Protein AF-A0A925ZM59-F1 (afdb_monomer)

Mean predicted aligned error: 11.36 Å

Nearest PDB structures (foldseek):
  8rsv-assembly2_B  TM=7.776E-01  e=1.933E-01  Bacillus phage phi3T
  4gyo-assembly3_B  TM=7.974E-01  e=2.400E-01  Bacillus subtilis subsp. subtilis str. 168
  4i9e-assembly1_B  TM=8.136E-01  e=6.351E-01  Bacillus subtilis subsp. subtilis str. 168
  8rst-assembly1_A-2  TM=7.121E-01  e=4.846E-01  Bacillus phage phi3T
  4i1a-assembly3_B  TM=7.390E-01  e=8.784E-01  Bacillus subtilis subsp. subtilis str. 168

Secondary structure (DSSP, 8-state):
--HHHHHHHHHHHHHHHHHHHHHHHHTT-HHHHHHHHHHHHHHHHTSTT-HHHHHHHHHHHHHHHHHTT-HHHHHHHHHHHHHHHHHHT-HHHHHHHHHHHHHHHHHHHHHHH-----------TT------PPP-

Foldseek 3Di:
DVVVVVLVVLLVVLLVLLVVLLVCLVVVVLVSSLVSLVVSLVSVVVRPPPPPSNLVSLLSNLLSCVSVVNLVVSLVSLVVSLVVCVVVVVVVSNVSSVVSNVVSVVVVVVVVVPDPPDDDPDPDPPPPDDDDDDDD

Solvent-accessible surface area (backbone atoms only — not comparable to full-atom values): 7777 Å² total; per-residue (Å²): 141,61,64,70,64,50,55,55,48,54,51,53,53,24,52,52,36,22,55,49,9,49,53,34,31,76,72,70,43,45,70,64,9,49,51,37,31,52,52,16,47,57,54,41,71,74,47,84,88,50,60,68,63,46,51,54,46,50,54,48,47,29,55,51,35,32,76,74,67,41,44,72,58,17,48,52,54,37,55,52,49,31,55,50,22,62,75,72,67,37,60,71,62,27,52,50,34,52,53,52,49,54,48,53,52,47,54,54,58,51,57,69,69,64,61,84,89,68,77,85,88,77,80,68,87,82,74,81,73,83,81,86,77,85,85,129

pLDDT: mean 83.65, std 19.36, range [43.38, 98.19]

Structure (mmCIF, N/CA/C/O backbone):
data_AF-A0A925ZM59-F1
#
_entry.id   AF-A0A925ZM59-F1
#
loop_
_atom_site.group_PDB
_atom_site.id
_atom_site.type_symbol
_atom_site.label_atom_id
_atom_site.label_alt_id
_atom_site.label_comp_id
_atom_site.label_asym_id
_atom_site.label_entity_id
_atom_site.label_seq_id
_atom_site.pdbx_PDB_ins_code
_atom_site.Cartn_x
_atom_site.Cartn_y
_atom_site.Cartn_z
_atom_site.occupancy
_atom_site.B_iso_or_equiv
_atom_site.auth_seq_id
_atom_site.auth_comp_id
_atom_site.auth_asym_id
_atom_site.auth_atom_id
_atom_site.pdbx_PDB_model_num
ATOM 1 N N . MET A 1 1 ? 11.836 -3.969 -33.273 1.00 45.28 1 MET A N 1
ATOM 2 C CA . MET A 1 1 ? 11.191 -3.215 -32.176 1.00 45.28 1 MET A CA 1
ATOM 3 C C . MET A 1 1 ? 9.799 -3.780 -31.876 1.00 45.28 1 MET A C 1
ATOM 5 O O . MET A 1 1 ? 8.816 -3.261 -32.377 1.00 45.28 1 MET A O 1
ATOM 9 N N . ARG A 1 2 ? 9.702 -4.881 -31.120 1.00 55.72 2 ARG A N 1
ATOM 10 C CA . ARG A 1 2 ? 8.413 -5.455 -30.657 1.00 55.72 2 ARG A CA 1
ATOM 11 C C . ARG A 1 2 ? 8.442 -5.823 -29.170 1.00 55.72 2 ARG A C 1
ATOM 13 O O . ARG A 1 2 ? 7.439 -5.661 -28.497 1.00 55.72 2 ARG A O 1
ATOM 20 N N . LEU A 1 3 ? 9.608 -6.222 -28.657 1.00 51.69 3 LEU A N 1
ATOM 21 C CA . LEU A 1 3 ? 9.813 -6.562 -27.245 1.00 51.69 3 LEU A CA 1
ATOM 22 C C . LEU A 1 3 ? 9.625 -5.362 -26.303 1.00 51.69 3 LEU A C 1
ATOM 24 O O . LEU A 1 3 ? 8.870 -5.473 -25.353 1.00 51.69 3 LEU A O 1
ATOM 28 N N . ALA A 1 4 ? 10.208 -4.193 -26.597 1.00 53.44 4 ALA A N 1
ATOM 29 C CA . ALA A 1 4 ? 10.055 -3.002 -25.746 1.00 53.44 4 ALA A CA 1
ATOM 30 C C . ALA A 1 4 ? 8.591 -2.529 -25.603 1.00 53.44 4 ALA A C 1
ATOM 32 O O . ALA A 1 4 ? 8.187 -2.085 -24.536 1.00 53.44 4 ALA A O 1
ATOM 33 N N . ALA A 1 5 ? 7.781 -2.680 -26.659 1.00 55.03 5 ALA A N 1
ATOM 34 C CA . ALA A 1 5 ? 6.350 -2.374 -26.618 1.00 55.03 5 ALA A CA 1
ATOM 35 C C . ALA A 1 5 ? 5.550 -3.397 -25.790 1.00 55.03 5 ALA A C 1
ATOM 37 O O . ALA A 1 5 ? 4.537 -3.041 -25.205 1.00 55.03 5 ALA A O 1
ATOM 38 N N . MET A 1 6 ? 6.016 -4.648 -25.726 1.00 58.44 6 MET A N 1
ATOM 39 C CA . MET A 1 6 ? 5.420 -5.710 -24.910 1.00 58.44 6 MET A CA 1
ATOM 40 C C . MET A 1 6 ? 5.731 -5.493 -23.421 1.00 58.44 6 MET A C 1
ATOM 42 O O . MET A 1 6 ? 4.813 -5.465 -22.614 1.00 58.44 6 MET A O 1
ATOM 46 N N . TYR A 1 7 ? 6.992 -5.189 -23.083 1.00 61.50 7 TYR A N 1
ATOM 47 C CA . TYR A 1 7 ? 7.401 -4.860 -21.710 1.00 61.50 7 TYR A CA 1
ATOM 48 C C . TYR A 1 7 ? 6.712 -3.600 -21.162 1.00 61.50 7 TYR A C 1
ATOM 50 O O . TYR A 1 7 ? 6.253 -3.596 -20.024 1.00 61.50 7 TYR A O 1
ATOM 58 N N . GLY A 1 8 ? 6.588 -2.541 -21.973 1.00 63.88 8 GLY A N 1
ATOM 59 C CA . GLY A 1 8 ? 5.857 -1.335 -21.567 1.00 63.88 8 GLY A CA 1
ATOM 60 C C . GLY A 1 8 ? 4.353 -1.571 -21.384 1.00 63.88 8 GLY A C 1
ATOM 61 O O . GLY A 1 8 ? 3.728 -0.937 -20.537 1.00 63.88 8 GLY A O 1
ATOM 62 N N . PHE A 1 9 ? 3.763 -2.501 -22.143 1.00 74.50 9 PHE A N 1
ATOM 63 C CA . PHE A 1 9 ? 2.353 -2.859 -21.993 1.00 74.50 9 PHE A CA 1
ATOM 64 C C . PHE A 1 9 ? 2.100 -3.608 -20.679 1.00 74.50 9 PHE A C 1
ATOM 66 O O . PHE A 1 9 ? 1.198 -3.227 -19.935 1.00 74.50 9 PHE A O 1
ATOM 73 N N . ASP A 1 10 ? 2.936 -4.596 -20.350 1.00 82.69 10 ASP A N 1
ATOM 74 C CA . ASP A 1 10 ? 2.811 -5.372 -19.109 1.00 82.69 10 ASP A CA 1
ATOM 75 C C . ASP A 1 10 ? 2.971 -4.483 -17.864 1.00 82.69 10 ASP A C 1
ATOM 77 O O . ASP A 1 10 ? 2.188 -4.589 -16.917 1.00 82.69 10 ASP A O 1
ATOM 81 N N . TYR A 1 11 ? 3.898 -3.518 -17.902 1.00 88.56 11 TYR A N 1
ATOM 82 C CA . TYR A 1 11 ? 4.053 -2.501 -16.857 1.00 88.56 11 TYR A CA 1
ATOM 83 C C . TYR A 1 11 ? 2.748 -1.746 -16.576 1.00 88.56 11 TYR A C 1
ATOM 85 O O . TYR A 1 11 ? 2.263 -1.721 -15.440 1.00 88.56 11 TYR A O 1
ATOM 93 N N . HIS A 1 12 ? 2.147 -1.149 -17.611 1.00 89.44 12 HIS A N 1
ATOM 94 C CA . HIS A 1 12 ? 0.932 -0.355 -17.441 1.00 89.44 12 HIS A CA 1
ATOM 95 C C . HIS A 1 12 ? -0.261 -1.214 -17.021 1.00 89.44 12 HIS A C 1
ATOM 97 O O . HIS A 1 12 ? -1.094 -0.749 -16.245 1.00 89.44 12 HIS A O 1
ATOM 103 N N . VAL A 1 13 ? -0.345 -2.463 -17.486 1.00 91.81 13 VAL A N 1
ATOM 104 C CA . VAL A 1 13 ? -1.395 -3.402 -17.069 1.00 91.81 13 VAL A CA 1
ATOM 105 C C . VAL A 1 13 ? -1.327 -3.659 -15.566 1.00 91.81 13 VAL A C 1
ATOM 107 O O . VAL A 1 13 ? -2.350 -3.549 -14.887 1.00 91.81 13 VAL A O 1
ATOM 110 N N . HIS A 1 14 ? -0.143 -3.960 -15.029 1.00 93.88 14 HIS A N 1
ATOM 111 C CA . HIS A 1 14 ? 0.010 -4.220 -13.598 1.00 93.88 14 HIS A CA 1
ATOM 112 C C . HIS A 1 14 ? -0.200 -2.962 -12.760 1.00 93.88 14 HIS A C 1
ATOM 114 O O . HIS A 1 14 ? -0.916 -3.014 -11.761 1.00 93.88 14 HIS A O 1
ATOM 120 N N . LEU A 1 15 ? 0.340 -1.821 -13.189 1.00 94.38 15 LEU A N 1
ATOM 121 C CA . LEU A 1 15 ? 0.155 -0.564 -12.470 1.00 94.38 15 LEU A CA 1
ATOM 122 C C . LEU A 1 15 ? -1.328 -0.167 -12.404 1.00 94.38 15 LEU A C 1
ATOM 124 O O . LEU A 1 15 ? -1.853 0.102 -11.324 1.00 94.38 15 LEU A O 1
ATOM 128 N N . ASN A 1 16 ? -2.031 -0.211 -13.538 1.00 95.75 16 ASN A N 1
ATOM 129 C CA . ASN A 1 16 ? -3.460 0.096 -13.595 1.00 95.75 16 ASN A CA 1
ATOM 130 C C . ASN A 1 16 ? -4.293 -0.893 -12.772 1.00 95.75 16 ASN A C 1
ATOM 132 O O . ASN A 1 16 ? -5.248 -0.477 -12.120 1.00 95.75 16 ASN A O 1
ATOM 136 N N . ARG A 1 17 ? -3.928 -2.184 -12.760 1.00 96.75 17 ARG A N 1
ATOM 137 C CA . ARG A 1 17 ? -4.583 -3.189 -11.909 1.00 96.75 17 ARG A CA 1
ATOM 138 C C . ARG A 1 17 ? -4.442 -2.848 -10.428 1.00 96.75 17 ARG A C 1
ATOM 140 O O . ARG A 1 17 ? -5.425 -2.933 -9.701 1.00 96.75 17 ARG A O 1
ATOM 147 N N . GLY A 1 18 ? -3.256 -2.429 -9.996 1.00 97.06 18 GLY A N 1
ATOM 148 C CA . GLY A 1 18 ? -3.028 -2.014 -8.615 1.00 97.06 18 GLY A CA 1
ATOM 149 C C . GLY A 1 18 ? -3.858 -0.791 -8.230 1.00 97.06 18 GLY A C 1
ATOM 150 O O . GLY A 1 18 ? -4.560 -0.813 -7.224 1.00 97.06 18 GLY A O 1
ATOM 151 N N . PHE A 1 19 ? -3.870 0.251 -9.063 1.00 97.62 19 PHE A N 1
ATOM 152 C CA . PHE A 1 19 ? -4.723 1.417 -8.808 1.00 97.62 19 PHE A CA 1
ATOM 153 C C . PHE A 1 19 ? -6.214 1.070 -8.797 1.00 97.62 19 PHE A C 1
ATOM 155 O O . PHE A 1 19 ? -6.945 1.568 -7.942 1.00 97.62 19 PHE A O 1
ATOM 162 N N . LEU A 1 20 ? -6.670 0.192 -9.696 1.00 97.88 20 LEU A N 1
ATOM 163 C CA . LEU A 1 20 ? -8.042 -0.309 -9.675 1.00 97.88 20 LEU A CA 1
ATOM 164 C C . LEU A 1 20 ? -8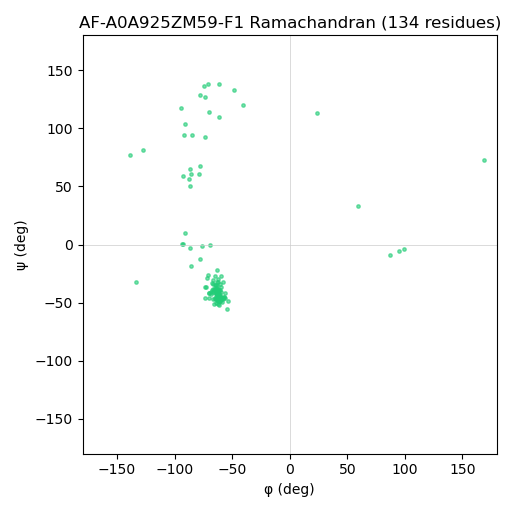.343 -1.039 -8.362 1.00 97.88 20 LEU A C 1
ATOM 166 O O . LEU A 1 20 ? -9.359 -0.742 -7.739 1.00 97.88 20 LEU A O 1
ATOM 170 N N . GLY A 1 21 ? -7.448 -1.923 -7.913 1.00 98.00 21 GLY A N 1
ATOM 171 C CA . GLY A 1 21 ? -7.588 -2.631 -6.641 1.00 98.00 21 GLY A CA 1
ATOM 172 C C . GLY A 1 21 ? -7.746 -1.676 -5.456 1.00 98.00 21 GLY A C 1
ATOM 173 O O . GLY A 1 21 ? -8.678 -1.810 -4.666 1.00 98.00 21 GLY A O 1
ATOM 174 N N . TYR A 1 22 ? -6.917 -0.631 -5.387 1.00 98.00 22 TYR A N 1
ATOM 175 C CA . TYR A 1 22 ? -7.054 0.408 -4.362 1.00 98.00 22 TYR A CA 1
ATOM 176 C C . TYR A 1 22 ? -8.399 1.144 -4.441 1.00 98.00 22 TYR A C 1
ATOM 178 O O . TYR A 1 22 ? -9.054 1.363 -3.422 1.00 98.00 22 TYR A O 1
ATOM 186 N N . VAL A 1 23 ? -8.844 1.518 -5.645 1.00 98.12 23 VAL A N 1
ATOM 187 C CA . VAL A 1 23 ? -10.127 2.214 -5.834 1.00 98.12 23 VAL A CA 1
ATOM 188 C C . VAL A 1 23 ? -11.310 1.339 -5.414 1.00 98.12 23 VAL A C 1
ATOM 190 O O . VAL A 1 23 ? -12.241 1.859 -4.800 1.00 98.12 23 VAL A O 1
ATOM 193 N N . LEU A 1 24 ? -11.284 0.038 -5.710 1.00 98.19 24 LEU A N 1
ATOM 194 C CA . LEU A 1 24 ? -12.311 -0.909 -5.262 1.00 98.19 24 LEU A CA 1
ATOM 195 C C . LEU A 1 24 ? -12.332 -1.019 -3.735 1.00 98.19 24 LEU A C 1
ATOM 197 O O . LEU A 1 24 ? -13.390 -0.854 -3.128 1.00 98.19 24 LEU A O 1
ATOM 201 N N . ALA A 1 25 ? -11.163 -1.145 -3.102 1.00 97.56 25 ALA A N 1
ATOM 202 C CA . ALA A 1 25 ? -11.066 -1.156 -1.645 1.00 97.56 25 ALA A CA 1
ATOM 203 C C . ALA A 1 25 ? -11.664 0.120 -1.020 1.00 97.56 25 ALA A C 1
ATOM 205 O O . ALA A 1 25 ? -12.491 0.045 -0.113 1.00 97.56 25 ALA A O 1
ATOM 206 N N . ARG A 1 26 ? -11.359 1.305 -1.572 1.00 95.62 26 ARG A N 1
ATOM 207 C CA . ARG A 1 26 ? -11.947 2.585 -1.125 1.00 95.62 26 ARG A CA 1
ATOM 208 C C . ARG A 1 26 ? -13.464 2.678 -1.324 1.00 95.62 26 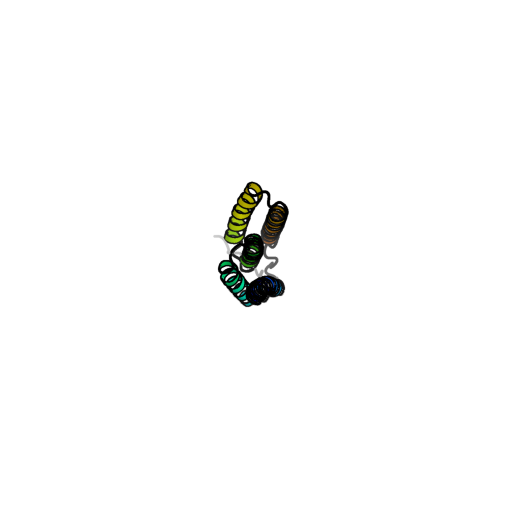ARG A C 1
ATOM 210 O O . ARG A 1 26 ? -14.100 3.490 -0.656 1.00 95.62 26 ARG A O 1
ATOM 217 N N . LYS A 1 27 ? -14.041 1.889 -2.232 1.00 97.38 27 LYS A N 1
ATOM 218 C CA . LYS A 1 27 ? -15.493 1.794 -2.458 1.00 97.38 27 LYS A CA 1
ATOM 219 C C . LYS A 1 27 ? -16.190 0.773 -1.552 1.00 97.38 27 LYS A C 1
ATOM 221 O O . LYS A 1 27 ? -17.412 0.678 -1.603 1.00 97.38 27 LYS A O 1
ATOM 226 N N . GLY A 1 28 ? -15.441 0.053 -0.716 1.00 95.75 28 GLY A N 1
ATOM 227 C CA . GLY A 1 28 ? -15.959 -0.983 0.180 1.00 95.75 28 GLY A CA 1
ATOM 228 C C . GLY A 1 28 ? -15.781 -2.408 -0.347 1.00 95.75 28 GLY A C 1
ATOM 229 O O . GLY A 1 28 ? -16.048 -3.358 0.382 1.00 95.75 28 GLY A O 1
ATOM 230 N N . GLU A 1 29 ? -15.268 -2.582 -1.565 1.00 97.75 29 GLU A N 1
ATOM 231 C CA . GLU A 1 29 ? -14.940 -3.888 -2.152 1.00 97.75 29 GLU A CA 1
ATOM 232 C C . GLU A 1 29 ? -13.523 -4.308 -1.715 1.00 97.75 29 GLU A C 1
ATOM 234 O O . GLU A 1 29 ? -12.598 -4.423 -2.519 1.00 97.75 29 GLU A O 1
ATOM 239 N N . LEU A 1 30 ? -13.331 -4.456 -0.398 1.00 96.62 30 LEU A N 1
ATOM 240 C CA . LEU A 1 30 ? -12.011 -4.605 0.232 1.00 96.62 30 LEU A CA 1
ATOM 241 C C . LEU A 1 30 ? -11.263 -5.865 -0.213 1.00 96.62 30 LEU A C 1
ATOM 243 O O . LEU A 1 30 ? -10.090 -5.787 -0.572 1.00 96.62 30 LEU A O 1
ATOM 247 N N . GLU A 1 31 ? -11.931 -7.017 -0.192 1.00 96.62 31 GLU A N 1
ATOM 248 C CA . GLU A 1 31 ? -11.313 -8.307 -0.520 1.00 96.62 31 GLU A CA 1
ATOM 249 C C . GLU A 1 31 ? -10.912 -8.379 -1.997 1.00 96.62 31 GLU A C 1
ATOM 251 O O . GLU A 1 31 ? -9.777 -8.732 -2.316 1.00 96.62 31 GLU A O 1
ATOM 256 N N . GLU A 1 32 ? -11.807 -7.974 -2.902 1.00 97.31 32 GLU A N 1
ATOM 257 C CA . GLU A 1 32 ? -11.520 -7.914 -4.339 1.00 97.31 32 GLU A CA 1
ATOM 258 C C . GLU A 1 32 ? -10.401 -6.911 -4.640 1.00 97.31 32 GLU A C 1
ATOM 260 O O . GLU A 1 32 ? -9.456 -7.220 -5.373 1.00 97.31 32 GLU A O 1
ATOM 265 N N . GLY A 1 33 ? -10.455 -5.734 -4.009 1.00 97.62 33 GLY A N 1
ATOM 266 C CA . GLY A 1 33 ? -9.414 -4.724 -4.122 1.00 97.62 33 GLY A CA 1
ATOM 267 C C . GLY A 1 33 ? -8.039 -5.242 -3.697 1.00 97.62 33 GLY A C 1
ATOM 268 O O . GLY A 1 33 ? -7.061 -5.066 -4.427 1.00 97.62 33 GLY A O 1
ATOM 269 N N . ALA A 1 34 ? -7.969 -5.939 -2.561 1.00 97.69 34 ALA A N 1
ATOM 270 C CA . ALA A 1 34 ? -6.741 -6.542 -2.050 1.00 97.69 34 ALA A CA 1
ATOM 271 C C . ALA A 1 34 ? -6.187 -7.634 -2.980 1.00 97.69 34 ALA A C 1
ATOM 273 O O . ALA A 1 34 ? -4.977 -7.682 -3.210 1.00 97.69 34 ALA A O 1
ATOM 274 N N . ILE A 1 35 ? -7.053 -8.472 -3.562 1.00 97.94 35 ILE A N 1
ATOM 275 C CA . ILE A 1 35 ? -6.649 -9.509 -4.526 1.00 97.94 35 ILE A CA 1
ATOM 276 C C . ILE A 1 35 ? -5.999 -8.871 -5.757 1.00 97.94 35 ILE A C 1
ATOM 278 O O . ILE A 1 35 ? -4.872 -9.228 -6.110 1.00 97.94 35 ILE A O 1
ATOM 282 N N . LEU A 1 36 ? -6.657 -7.888 -6.381 1.00 97.69 36 LEU A N 1
ATOM 283 C CA . LEU A 1 36 ? -6.109 -7.208 -7.560 1.00 97.69 36 LEU A CA 1
ATOM 284 C C . LEU A 1 36 ? -4.770 -6.532 -7.261 1.00 97.69 36 LEU A C 1
ATOM 286 O O . LEU A 1 36 ? -3.865 -6.531 -8.101 1.00 97.69 36 LEU A O 1
ATOM 290 N N . LEU A 1 37 ? -4.631 -5.974 -6.061 1.00 96.69 37 LEU A N 1
ATOM 291 C CA . LEU A 1 37 ? -3.409 -5.315 -5.639 1.00 96.69 37 LEU A CA 1
ATOM 292 C C . LEU A 1 37 ? -2.258 -6.305 -5.412 1.00 96.69 37 LEU A C 1
ATOM 294 O O . LEU A 1 37 ? -1.130 -6.057 -5.846 1.00 96.69 37 LEU A O 1
ATOM 298 N N . ALA A 1 38 ? -2.542 -7.456 -4.800 1.00 96.50 38 ALA A N 1
ATOM 299 C CA . ALA A 1 38 ? -1.577 -8.535 -4.624 1.00 96.50 38 ALA A CA 1
ATOM 300 C C . ALA A 1 38 ? -1.098 -9.089 -5.977 1.00 96.50 38 ALA A C 1
ATOM 302 O O . ALA A 1 38 ? 0.106 -9.258 -6.190 1.00 96.50 38 ALA A O 1
ATOM 303 N N . GLU A 1 39 ? -2.015 -9.298 -6.925 1.00 95.94 39 GLU A N 1
ATOM 304 C CA . GLU A 1 39 ? -1.675 -9.712 -8.289 1.00 95.94 39 GLU A CA 1
ATOM 305 C C . GLU A 1 39 ? -0.829 -8.669 -9.025 1.00 95.94 39 GLU A C 1
ATOM 307 O O . GLU A 1 39 ? 0.135 -9.016 -9.710 1.00 95.94 39 GLU A O 1
ATOM 312 N N . ALA A 1 40 ? -1.167 -7.384 -8.883 1.00 96.12 40 ALA A N 1
ATOM 313 C CA . ALA A 1 40 ? -0.400 -6.289 -9.463 1.00 96.12 40 ALA A CA 1
ATOM 314 C C . ALA A 1 40 ? 1.037 -6.261 -8.924 1.00 96.12 40 ALA A C 1
ATOM 316 O O . ALA A 1 40 ? 1.978 -6.157 -9.709 1.00 96.12 40 ALA A O 1
ATOM 317 N N . LYS A 1 41 ? 1.223 -6.416 -7.605 1.00 95.44 41 LYS A N 1
ATOM 318 C CA . LYS A 1 41 ? 2.550 -6.490 -6.967 1.00 95.44 41 LYS A CA 1
ATOM 319 C C . LYS A 1 41 ? 3.358 -7.688 -7.463 1.00 95.44 41 LYS A C 1
ATOM 321 O O . LYS A 1 41 ? 4.541 -7.541 -7.780 1.00 95.44 41 LYS A O 1
ATOM 326 N N . ALA A 1 42 ? 2.725 -8.858 -7.554 1.00 93.56 42 ALA A N 1
ATOM 327 C CA . ALA A 1 42 ? 3.365 -10.071 -8.055 1.00 93.56 42 ALA A CA 1
ATOM 328 C C . ALA A 1 42 ? 3.818 -9.902 -9.514 1.00 93.56 42 ALA A C 1
ATOM 330 O O . ALA A 1 42 ? 4.962 -10.210 -9.847 1.00 93.56 42 ALA A O 1
ATOM 331 N N . GLY A 1 43 ? 2.953 -9.335 -10.360 1.00 91.75 43 GLY A N 1
ATOM 332 C CA . GLY A 1 43 ? 3.281 -9.009 -11.746 1.00 91.75 43 GLY A CA 1
ATOM 333 C C . GLY A 1 43 ? 4.411 -7.987 -11.862 1.00 91.75 43 GLY A C 1
ATOM 334 O O . GLY A 1 43 ? 5.384 -8.226 -12.574 1.00 91.75 43 GLY A O 1
ATOM 335 N N . MET A 1 44 ? 4.354 -6.895 -11.094 1.00 93.06 44 MET A N 1
ATOM 336 C CA . MET A 1 44 ? 5.369 -5.836 -11.122 1.00 93.06 44 MET A CA 1
ATOM 337 C C . MET A 1 44 ? 6.751 -6.330 -10.679 1.00 93.06 44 MET A C 1
ATOM 339 O O . MET A 1 44 ? 7.756 -5.935 -11.258 1.00 93.06 44 MET A O 1
ATOM 343 N N . THR A 1 45 ? 6.816 -7.253 -9.714 1.00 90.88 45 THR A N 1
ATOM 344 C CA . THR A 1 45 ? 8.083 -7.865 -9.260 1.00 90.88 45 THR A CA 1
ATOM 345 C C . THR A 1 45 ? 8.821 -8.596 -10.388 1.00 90.88 45 THR A C 1
ATOM 347 O O . THR A 1 45 ? 10.046 -8.706 -10.362 1.00 90.88 45 THR A O 1
ATOM 350 N N . SER A 1 46 ? 8.095 -9.088 -11.396 1.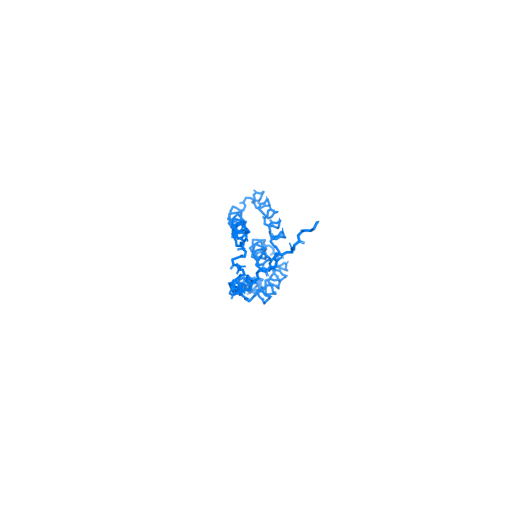00 86.81 46 SER A N 1
ATOM 351 C CA . SER A 1 46 ? 8.694 -9.775 -12.546 1.00 86.81 46 SER A CA 1
ATOM 352 C C . SER A 1 46 ? 9.313 -8.826 -13.585 1.00 86.81 46 SER A C 1
ATOM 354 O O . SER A 1 46 ? 10.068 -9.276 -14.450 1.00 86.81 46 SER A O 1
ATOM 356 N N . ILE A 1 47 ? 9.038 -7.519 -13.492 1.00 86.25 47 ILE A N 1
ATOM 357 C CA . ILE A 1 47 ? 9.523 -6.502 -14.427 1.00 86.25 47 ILE A CA 1
ATOM 358 C C . ILE A 1 47 ? 10.814 -5.882 -13.881 1.00 86.25 47 ILE A C 1
ATOM 360 O O . ILE A 1 47 ? 10.843 -5.266 -12.817 1.00 86.25 47 ILE A O 1
ATOM 364 N N . GLN A 1 48 ? 11.914 -6.041 -14.618 1.00 76.75 48 GLN A N 1
ATOM 365 C CA . GLN A 1 48 ? 13.217 -5.512 -14.211 1.00 76.75 48 GLN A CA 1
ATOM 366 C C . GLN A 1 48 ? 13.273 -3.983 -14.320 1.00 76.75 48 GLN A C 1
ATOM 368 O O . GLN A 1 48 ? 12.857 -3.415 -15.323 1.00 76.75 48 GLN A O 1
ATOM 373 N N . GLY A 1 49 ? 13.875 -3.333 -13.319 1.00 77.12 49 GLY A N 1
ATOM 374 C CA . GLY A 1 49 ? 14.186 -1.897 -13.342 1.00 77.12 49 GLY A CA 1
ATOM 375 C C . GLY A 1 49 ? 13.067 -0.970 -12.860 1.00 77.12 49 GLY A C 1
ATOM 376 O O . GLY A 1 49 ? 13.330 0.202 -12.608 1.00 77.12 49 GLY A O 1
ATOM 377 N N . GLU A 1 50 ? 11.855 -1.480 -12.640 1.00 82.81 50 GLU A N 1
ATOM 378 C CA . GLU A 1 50 ? 10.678 -0.666 -12.303 1.00 82.81 50 GLU A CA 1
ATOM 379 C C . GLU A 1 50 ? 10.466 -0.531 -10.788 1.00 82.81 50 GLU A C 1
ATOM 381 O O . GLU A 1 50 ? 9.435 -0.905 -10.224 1.00 82.81 50 GLU A O 1
ATOM 386 N N . HIS A 1 51 ? 11.478 0.012 -10.104 1.00 84.44 51 HIS A N 1
ATOM 387 C CA . HIS A 1 51 ? 11.477 0.117 -8.643 1.00 84.44 51 HIS A CA 1
ATOM 388 C C . HIS A 1 51 ? 10.357 1.025 -8.120 1.00 84.44 51 HIS A 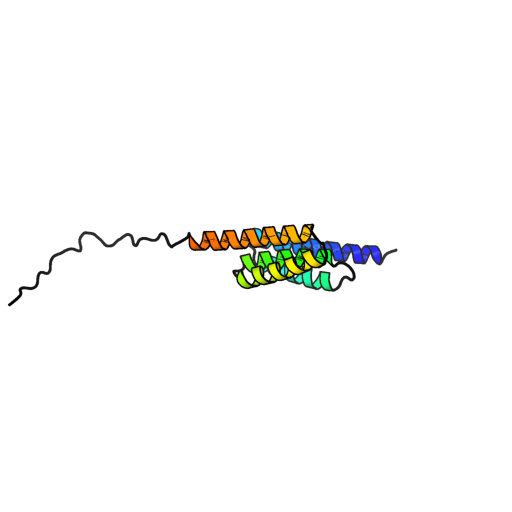C 1
ATOM 390 O O . HIS A 1 51 ? 9.627 0.647 -7.207 1.00 84.44 51 HIS A O 1
ATOM 396 N N . VAL A 1 52 ? 10.164 2.188 -8.747 1.00 91.44 52 VAL A N 1
ATOM 397 C CA . VAL A 1 52 ? 9.191 3.197 -8.297 1.00 91.44 52 VAL A CA 1
ATOM 398 C C . VAL A 1 52 ? 7.763 2.657 -8.334 1.00 91.44 52 VAL A C 1
ATOM 400 O O . VAL A 1 52 ? 7.015 2.834 -7.376 1.00 91.44 52 VAL A O 1
ATOM 403 N N . ALA A 1 53 ? 7.380 1.958 -9.405 1.00 92.50 53 ALA A N 1
ATOM 404 C CA . ALA A 1 53 ? 6.033 1.409 -9.531 1.00 92.50 53 ALA A CA 1
ATOM 405 C C . ALA A 1 53 ? 5.751 0.343 -8.468 1.00 92.50 53 ALA A C 1
ATOM 407 O O . ALA A 1 53 ? 4.672 0.328 -7.879 1.00 92.50 53 ALA A O 1
ATOM 408 N N . LEU A 1 54 ? 6.732 -0.508 -8.158 1.00 94.56 54 LEU A N 1
ATOM 409 C CA . LEU A 1 54 ? 6.593 -1.469 -7.068 1.00 94.56 54 LEU A CA 1
ATOM 410 C C . LEU A 1 54 ? 6.395 -0.765 -5.717 1.00 94.56 54 LEU A C 1
ATOM 412 O O . LEU A 1 54 ? 5.533 -1.180 -4.945 1.00 94.56 54 LEU A O 1
ATOM 416 N N . GLN A 1 55 ? 7.136 0.313 -5.444 1.00 95.62 55 GLN A N 1
ATOM 417 C CA . GLN A 1 55 ? 6.975 1.082 -4.205 1.00 95.62 55 GLN A CA 1
ATOM 418 C C . GLN A 1 55 ? 5.606 1.767 -4.115 1.00 95.62 55 GLN A C 1
ATOM 420 O O . GLN A 1 55 ? 4.970 1.725 -3.064 1.00 95.62 55 GLN A O 1
ATOM 425 N N . GLN A 1 56 ? 5.093 2.309 -5.223 1.00 96.25 56 GLN A N 1
ATOM 426 C CA . GLN A 1 56 ? 3.723 2.832 -5.285 1.00 96.25 56 GLN A CA 1
ATOM 427 C C . GLN A 1 56 ? 2.694 1.747 -4.944 1.00 96.25 56 GLN A C 1
ATOM 429 O O . GLN A 1 56 ? 1.808 1.973 -4.127 1.00 96.25 56 GLN A O 1
ATOM 434 N N . LEU A 1 57 ? 2.832 0.543 -5.507 1.00 97.38 57 LEU A N 1
ATOM 435 C CA . LEU A 1 57 ? 1.934 -0.571 -5.192 1.00 97.38 57 LEU A CA 1
ATOM 436 C C . LEU A 1 57 ? 2.039 -1.023 -3.727 1.00 97.38 57 LEU A C 1
ATOM 438 O O . LEU A 1 57 ? 1.029 -1.406 -3.142 1.00 97.38 57 LEU A O 1
ATOM 442 N N . ARG A 1 58 ? 3.228 -0.969 -3.114 1.00 97.25 58 ARG A N 1
ATOM 443 C CA . ARG A 1 58 ? 3.403 -1.263 -1.680 1.00 97.25 58 ARG A CA 1
ATOM 444 C C . ARG A 1 58 ? 2.735 -0.218 -0.786 1.00 97.25 58 ARG A C 1
ATOM 446 O O . ARG A 1 58 ? 2.116 -0.596 0.202 1.00 97.25 58 AR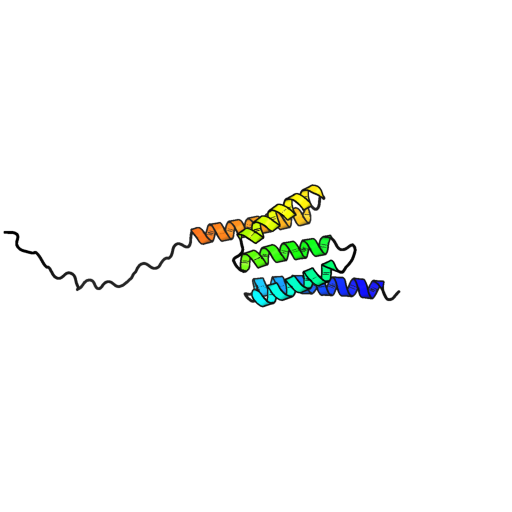G A O 1
ATOM 453 N N . LEU A 1 59 ? 2.805 1.063 -1.150 1.00 98.00 59 LEU A N 1
ATOM 454 C CA . LEU A 1 59 ? 2.093 2.131 -0.441 1.00 98.00 59 LEU A CA 1
ATOM 455 C C . LEU A 1 59 ? 0.577 1.902 -0.459 1.00 98.00 59 LEU A C 1
ATOM 457 O O . LEU A 1 59 ? -0.069 1.970 0.586 1.00 98.00 59 LEU A O 1
ATOM 461 N N . LEU A 1 60 ? 0.025 1.546 -1.623 1.00 98.06 60 LEU A N 1
ATOM 462 C CA . LEU A 1 60 ? -1.390 1.192 -1.746 1.00 98.06 60 LEU A CA 1
ATOM 463 C C . LEU A 1 60 ? -1.750 -0.043 -0.902 1.00 98.06 60 LEU A C 1
ATOM 465 O O . LEU A 1 60 ? -2.807 -0.060 -0.277 1.00 98.06 60 LEU A O 1
ATOM 469 N N . ASP A 1 61 ? -0.878 -1.055 -0.854 1.00 97.81 61 ASP A N 1
ATOM 470 C CA . ASP A 1 61 ? -1.092 -2.292 -0.083 1.00 97.81 61 ASP A CA 1
ATOM 471 C C . ASP A 1 61 ? -1.173 -2.032 1.409 1.00 97.81 61 ASP A C 1
ATOM 473 O O . ASP A 1 61 ? -2.059 -2.565 2.070 1.00 97.81 61 ASP A O 1
ATOM 477 N N . ALA A 1 62 ? -0.295 -1.175 1.926 1.00 97.88 62 ALA A N 1
ATOM 478 C CA . ALA A 1 62 ? -0.332 -0.792 3.325 1.00 97.88 62 ALA A CA 1
ATOM 479 C C . ALA A 1 62 ? -1.637 -0.053 3.664 1.00 97.88 62 ALA A C 1
ATOM 481 O O . ALA A 1 62 ? -2.275 -0.358 4.671 1.00 97.88 62 ALA A O 1
ATOM 482 N N . GLU A 1 63 ? -2.098 0.865 2.808 1.00 97.06 63 GLU A N 1
ATOM 483 C CA . GLU A 1 63 ? -3.392 1.524 3.017 1.00 97.06 63 GLU A CA 1
ATOM 484 C C . GLU A 1 63 ? -4.564 0.528 2.974 1.00 97.06 63 GLU A C 1
ATOM 486 O O . GLU A 1 63 ? -5.455 0.599 3.820 1.00 97.06 63 GLU A O 1
ATOM 491 N N . VAL A 1 64 ? -4.570 -0.427 2.037 1.00 97.75 64 VAL A N 1
ATOM 492 C CA . VAL A 1 64 ? -5.610 -1.472 1.969 1.00 97.75 64 VAL A CA 1
ATOM 493 C C . VAL A 1 64 ? -5.548 -2.401 3.184 1.00 97.75 64 VAL A C 1
ATOM 495 O O . VAL A 1 64 ? -6.591 -2.750 3.733 1.00 97.75 64 VAL A O 1
ATOM 498 N N . ALA A 1 65 ? -4.354 -2.756 3.661 1.00 97.12 65 ALA A N 1
ATOM 499 C CA . ALA A 1 65 ? -4.179 -3.549 4.874 1.00 97.12 65 ALA A CA 1
ATOM 500 C C . ALA A 1 65 ? -4.787 -2.848 6.097 1.00 97.12 65 ALA A C 1
ATOM 502 O O . ALA A 1 65 ? -5.476 -3.488 6.889 1.00 97.12 65 ALA A O 1
ATOM 503 N N . HIS A 1 66 ? -4.619 -1.527 6.210 1.00 97.06 66 HIS A N 1
ATOM 504 C CA . HIS A 1 66 ? -5.305 -0.744 7.235 1.00 97.06 66 HIS A CA 1
ATOM 505 C C . HIS A 1 66 ? -6.832 -0.817 7.092 1.00 97.06 66 HIS A C 1
ATOM 507 O O . HIS A 1 66 ? -7.515 -1.066 8.084 1.00 97.06 66 HIS A O 1
ATOM 513 N N . MET A 1 67 ? -7.370 -0.667 5.875 1.00 96.00 67 MET A N 1
ATOM 514 C CA . MET A 1 67 ? -8.818 -0.765 5.629 1.00 96.00 67 MET A CA 1
ATOM 515 C C . MET A 1 67 ? -9.389 -2.151 5.967 1.00 96.00 67 MET A C 1
ATOM 517 O O . MET A 1 67 ? -10.539 -2.254 6.382 1.00 96.00 67 MET A O 1
ATOM 521 N N . LEU A 1 68 ? -8.583 -3.209 5.838 1.00 96.12 68 LEU A N 1
ATOM 522 C CA . LEU A 1 68 ? -8.913 -4.575 6.266 1.00 96.12 68 LEU A CA 1
ATOM 523 C C . LEU A 1 68 ? -8.819 -4.783 7.791 1.00 96.12 68 LEU A C 1
ATOM 525 O O . LEU A 1 68 ? -9.084 -5.878 8.281 1.00 96.12 68 LEU A O 1
ATOM 529 N N . GLY A 1 69 ? -8.439 -3.752 8.548 1.00 95.19 69 GLY A N 1
ATOM 530 C CA . GLY A 1 69 ? -8.290 -3.789 10.002 1.00 95.19 69 GLY A CA 1
ATOM 531 C C . GLY A 1 69 ? -6.868 -4.078 10.486 1.00 95.19 69 GLY A C 1
ATOM 532 O O . GLY A 1 69 ? -6.594 -3.951 11.680 1.00 95.19 69 GLY A O 1
ATOM 533 N N . ASP A 1 70 ? -5.923 -4.381 9.593 1.00 96.19 70 ASP A N 1
ATOM 534 C CA . ASP A 1 70 ? -4.527 -4.654 9.946 1.00 96.19 70 ASP A CA 1
ATOM 535 C C . ASP A 1 70 ? -3.682 -3.368 10.000 1.00 96.19 70 ASP A C 1
ATOM 537 O O . ASP A 1 70 ? -2.664 -3.184 9.326 1.00 96.19 70 ASP A O 1
ATOM 541 N N . SER A 1 71 ? -4.137 -2.433 10.835 1.00 96.06 71 SER A N 1
ATOM 542 C CA . SER A 1 71 ? -3.520 -1.111 11.005 1.00 96.06 71 SER A CA 1
ATOM 543 C C . SER A 1 71 ? -2.092 -1.193 11.552 1.00 96.06 71 SER A C 1
ATOM 545 O O . SER A 1 71 ? -1.249 -0.359 11.228 1.00 96.06 71 SER A O 1
ATOM 547 N N . ALA A 1 72 ? -1.809 -2.199 12.386 1.00 95.06 72 ALA A N 1
ATOM 548 C CA . ALA A 1 72 ? -0.492 -2.392 12.986 1.00 95.06 72 ALA A CA 1
ATOM 549 C C . ALA A 1 72 ? 0.546 -2.834 11.945 1.00 95.06 72 ALA A C 1
ATOM 551 O O . ALA A 1 72 ? 1.670 -2.323 11.949 1.00 95.06 72 ALA A O 1
ATOM 552 N N . ARG A 1 73 ? 0.173 -3.751 11.040 1.00 96.19 73 ARG A N 1
ATOM 553 C CA . ARG A 1 73 ? 1.007 -4.123 9.894 1.00 96.19 73 ARG A CA 1
ATOM 554 C C . ARG A 1 73 ? 1.199 -2.935 8.959 1.00 96.19 73 ARG A C 1
ATOM 556 O O . ARG A 1 73 ? 2.340 -2.610 8.647 1.00 96.19 73 ARG A O 1
ATOM 563 N N . ALA A 1 74 ? 0.110 -2.272 8.571 1.00 97.62 74 ALA A N 1
ATOM 564 C CA . ALA A 1 74 ? 0.141 -1.128 7.663 1.00 97.62 74 ALA A CA 1
ATOM 565 C C . ALA A 1 74 ? 1.098 -0.031 8.145 1.00 97.62 74 ALA A C 1
ATOM 567 O O . ALA A 1 74 ? 1.966 0.416 7.398 1.00 97.62 74 ALA A O 1
ATOM 568 N N . ARG A 1 75 ? 0.992 0.355 9.423 1.00 97.75 75 ARG A N 1
ATOM 569 C CA . ARG A 1 75 ? 1.869 1.354 10.041 1.00 97.75 75 ARG A CA 1
ATOM 570 C C . ARG A 1 75 ? 3.337 0.941 9.977 1.00 97.75 75 ARG A C 1
ATOM 572 O O . ARG A 1 75 ? 4.165 1.735 9.548 1.00 97.75 75 ARG A O 1
ATOM 579 N N . ARG A 1 76 ? 3.652 -0.295 10.374 1.00 97.75 76 ARG A N 1
ATOM 580 C CA . ARG A 1 76 ? 5.030 -0.803 10.365 1.00 97.75 76 ARG A CA 1
ATOM 581 C C . ARG A 1 76 ? 5.631 -0.775 8.962 1.00 97.75 76 ARG A C 1
ATOM 583 O O . ARG A 1 76 ? 6.751 -0.310 8.797 1.00 97.75 76 ARG A O 1
ATOM 590 N N . GLU A 1 77 ? 4.885 -1.252 7.967 1.00 97.56 77 GLU A N 1
ATOM 591 C CA . GLU A 1 77 ? 5.341 -1.257 6.574 1.00 97.56 77 GLU A CA 1
ATOM 592 C C . GLU A 1 77 ? 5.564 0.167 6.046 1.00 97.56 77 GLU A C 1
ATOM 594 O O . GLU A 1 77 ? 6.558 0.418 5.369 1.00 97.56 77 GLU A O 1
ATOM 599 N N . LEU A 1 78 ? 4.679 1.113 6.374 1.00 98.12 78 LEU A N 1
ATOM 600 C CA . LEU A 1 78 ? 4.832 2.518 5.986 1.00 98.12 78 LEU A CA 1
ATOM 601 C C . LEU A 1 78 ? 6.029 3.192 6.665 1.00 98.12 78 LEU A C 1
ATOM 603 O O . LEU A 1 78 ? 6.733 3.952 6.009 1.00 98.12 78 LEU A O 1
ATOM 607 N N . GLU A 1 79 ? 6.274 2.922 7.948 1.00 97.94 79 GLU A N 1
ATOM 608 C CA . GLU A 1 79 ? 7.436 3.444 8.682 1.00 97.94 79 GLU A CA 1
ATOM 609 C C . GLU A 1 79 ? 8.756 2.906 8.102 1.00 97.94 79 GLU A C 1
ATOM 611 O O . GLU A 1 79 ? 9.705 3.671 7.924 1.00 97.94 79 GLU A O 1
ATOM 616 N N . GLU A 1 80 ? 8.801 1.617 7.751 1.00 97.50 80 GLU A N 1
ATOM 617 C CA . GLU A 1 80 ? 9.946 0.995 7.076 1.00 97.50 80 GLU A CA 1
ATOM 618 C C . GLU A 1 80 ? 10.189 1.626 5.697 1.00 97.50 80 GLU A C 1
ATOM 620 O O . GLU A 1 80 ? 11.286 2.110 5.420 1.00 97.50 80 GLU A O 1
ATOM 625 N N . MET A 1 81 ? 9.147 1.722 4.865 1.00 97.50 81 MET A N 1
ATOM 626 C CA . MET A 1 81 ? 9.243 2.360 3.548 1.00 97.50 81 MET A CA 1
ATOM 627 C C . MET A 1 81 ? 9.651 3.833 3.644 1.00 97.50 81 MET A C 1
ATOM 629 O O . MET A 1 81 ? 10.444 4.305 2.836 1.00 97.50 81 MET A O 1
ATOM 633 N N . LEU A 1 82 ? 9.146 4.570 4.635 1.00 97.75 82 LEU A N 1
ATOM 634 C CA . LEU A 1 82 ? 9.504 5.970 4.844 1.00 97.75 82 LEU A CA 1
ATOM 635 C C . LEU A 1 82 ? 10.998 6.134 5.150 1.00 97.75 82 LEU A C 1
ATOM 637 O O . LEU A 1 82 ? 11.635 7.050 4.622 1.00 97.75 82 LEU A O 1
ATOM 641 N N . ALA A 1 83 ? 11.563 5.251 5.978 1.00 96.69 83 ALA A N 1
ATOM 642 C CA . ALA A 1 83 ? 12.995 5.243 6.256 1.00 96.69 83 ALA A CA 1
ATOM 643 C C . ALA A 1 83 ? 13.810 4.977 4.978 1.00 96.69 83 ALA A C 1
ATOM 645 O O . ALA A 1 83 ? 14.770 5.704 4.705 1.00 96.69 83 ALA A O 1
ATOM 646 N N . ASP A 1 84 ? 13.381 4.008 4.165 1.00 96.81 84 ASP A N 1
ATOM 647 C CA . ASP A 1 84 ? 14.013 3.690 2.883 1.00 96.81 84 ASP A CA 1
ATOM 648 C C . ASP A 1 84 ? 13.956 4.875 1.906 1.00 96.81 84 ASP A C 1
ATOM 650 O O . ASP A 1 84 ? 14.982 5.260 1.345 1.00 96.81 84 ASP A O 1
ATOM 654 N N . PHE A 1 85 ? 12.794 5.520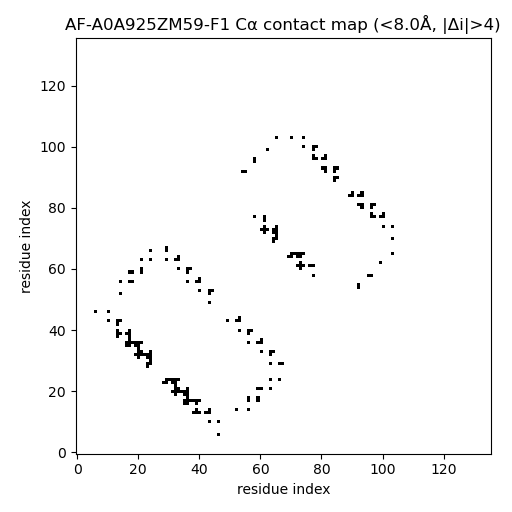 1.746 1.00 96.94 85 PHE A N 1
ATOM 655 C CA . PHE A 1 85 ? 12.624 6.660 0.835 1.00 96.94 85 PHE A CA 1
ATOM 656 C C . PHE A 1 85 ? 13.464 7.870 1.238 1.00 96.94 85 PHE A C 1
ATOM 658 O O . PHE A 1 85 ? 13.981 8.589 0.380 1.00 96.94 85 PHE A O 1
ATOM 665 N N . HIS A 1 86 ? 13.639 8.107 2.539 1.00 96.38 86 HIS A N 1
ATOM 666 C CA . HIS A 1 86 ? 14.561 9.135 3.010 1.00 96.38 86 HIS A CA 1
ATOM 667 C C . HIS A 1 86 ? 16.020 8.784 2.700 1.00 96.38 86 HIS A C 1
ATOM 669 O O . HIS A 1 86 ? 16.779 9.670 2.307 1.00 96.38 86 HIS A O 1
ATOM 675 N N . ALA A 1 87 ? 16.407 7.511 2.818 1.00 95.62 87 ALA A N 1
ATOM 676 C CA . ALA A 1 87 ? 17.757 7.057 2.491 1.00 95.62 87 ALA A CA 1
ATOM 677 C C . ALA A 1 87 ? 18.066 7.141 0.984 1.00 95.62 87 ALA A C 1
ATOM 679 O O . ALA A 1 87 ? 19.202 7.437 0.609 1.00 95.62 87 ALA A O 1
ATOM 680 N N . THR A 1 88 ? 17.070 6.929 0.119 1.00 94.00 88 THR A N 1
ATOM 681 C CA . THR A 1 88 ? 17.206 6.989 -1.349 1.00 94.00 88 THR A CA 1
ATOM 682 C C . THR A 1 88 ? 16.859 8.353 -1.956 1.00 94.00 88 THR A C 1
ATOM 684 O O . THR A 1 88 ? 16.986 8.534 -3.167 1.00 94.00 88 THR A O 1
ATOM 687 N N . ASN A 1 89 ? 16.481 9.338 -1.132 1.00 93.19 89 ASN A N 1
ATOM 688 C CA . ASN A 1 89 ? 16.044 10.676 -1.548 1.00 93.19 89 ASN A CA 1
ATOM 689 C C . ASN A 1 89 ? 14.800 10.674 -2.472 1.00 93.19 89 ASN A C 1
ATOM 691 O O . ASN A 1 89 ? 14.631 11.545 -3.328 1.00 93.19 89 ASN A O 1
ATOM 695 N N . GLU A 1 90 ? 13.892 9.717 -2.277 1.00 94.50 90 GLU A N 1
ATOM 696 C CA . GLU A 1 90 ? 12.611 9.600 -2.987 1.00 94.50 90 GLU A CA 1
ATOM 697 C C . GLU A 1 90 ? 11.515 10.436 -2.298 1.00 94.50 90 GLU A C 1
ATOM 699 O O . GLU A 1 90 ? 10.527 9.925 -1.769 1.00 94.50 90 GLU A O 1
ATOM 704 N N . LEU A 1 91 ? 11.686 11.763 -2.294 1.00 94.50 91 LEU A N 1
ATOM 705 C CA . LEU A 1 91 ? 10.864 12.691 -1.499 1.00 94.50 91 LEU A CA 1
ATOM 706 C C . LEU A 1 91 ? 9.352 12.621 -1.781 1.00 94.50 91 LEU A C 1
ATOM 708 O O . LEU A 1 91 ? 8.553 12.834 -0.872 1.00 94.50 91 LEU A O 1
ATOM 712 N N . SER A 1 92 ? 8.940 12.325 -3.016 1.00 95.88 92 SER A N 1
ATOM 713 C CA . SER A 1 92 ? 7.520 12.192 -3.367 1.00 95.88 92 SER A CA 1
ATOM 714 C C . SER A 1 92 ? 6.873 10.965 -2.722 1.00 95.88 92 SER A C 1
ATOM 716 O O . SER A 1 92 ? 5.749 11.054 -2.231 1.00 95.88 92 SER A O 1
ATOM 718 N N . LEU A 1 93 ? 7.586 9.837 -2.686 1.00 96.56 93 LEU A N 1
ATOM 719 C CA . LEU A 1 93 ? 7.123 8.612 -2.036 1.00 96.56 93 LEU A CA 1
ATOM 720 C C . LEU A 1 93 ? 7.180 8.746 -0.512 1.00 96.56 93 LEU A C 1
ATOM 722 O O . LEU A 1 93 ? 6.253 8.310 0.166 1.00 96.56 93 LEU A O 1
ATOM 726 N N . ALA A 1 94 ? 8.197 9.433 0.018 1.00 97.44 94 ALA A N 1
ATOM 727 C CA . ALA A 1 94 ? 8.269 9.775 1.437 1.00 97.44 94 ALA A CA 1
ATOM 728 C C . ALA A 1 94 ? 7.062 10.617 1.880 1.00 97.44 94 ALA A C 1
ATOM 730 O O . ALA A 1 94 ? 6.427 10.307 2.886 1.00 97.44 94 ALA A O 1
ATOM 731 N N . HIS A 1 95 ? 6.699 11.645 1.106 1.00 97.81 95 HIS A N 1
ATOM 732 C CA . HIS A 1 95 ? 5.529 12.468 1.408 1.00 97.81 95 HIS A CA 1
ATOM 733 C C . HIS A 1 95 ? 4.231 11.651 1.377 1.00 97.81 95 HIS A C 1
ATOM 735 O O . HIS A 1 95 ? 3.417 11.762 2.290 1.00 97.81 95 HIS A O 1
ATOM 741 N N . TRP A 1 96 ? 4.063 10.767 0.389 1.00 97.56 96 TRP A N 1
ATOM 742 C CA . TRP A 1 96 ? 2.907 9.870 0.357 1.00 97.56 96 TRP A CA 1
ATOM 743 C C . TRP A 1 96 ? 2.869 8.959 1.595 1.00 97.56 96 TRP A C 1
ATOM 745 O O . TRP A 1 96 ? 1.846 8.901 2.275 1.00 97.56 96 TRP A O 1
ATOM 755 N N . ALA A 1 97 ? 3.977 8.305 1.954 1.00 97.75 97 ALA A N 1
ATOM 756 C CA . ALA A 1 97 ? 4.038 7.456 3.146 1.00 97.75 97 ALA A CA 1
ATOM 757 C C . ALA A 1 97 ? 3.642 8.219 4.425 1.00 97.75 97 ALA A C 1
ATOM 759 O O . ALA A 1 97 ? 2.872 7.708 5.238 1.00 97.75 97 ALA A O 1
ATOM 760 N N . GLN A 1 98 ? 4.102 9.467 4.574 1.00 97.88 98 GLN A N 1
ATOM 761 C CA . GLN A 1 98 ? 3.729 10.346 5.688 1.00 97.88 98 GLN A CA 1
ATOM 762 C C . GLN A 1 98 ? 2.233 10.674 5.697 1.00 97.88 98 GLN A C 1
ATOM 764 O O . GLN A 1 98 ? 1.589 10.589 6.743 1.00 97.88 98 GLN A O 1
ATOM 769 N N . GLU A 1 99 ? 1.655 11.023 4.547 1.00 97.69 99 GLU A N 1
ATOM 770 C CA . GLU A 1 99 ? 0.219 11.288 4.447 1.00 97.69 99 GLU A CA 1
ATOM 771 C C . GLU A 1 99 ? -0.622 10.042 4.763 1.00 97.69 99 GLU A C 1
ATOM 773 O O . GLU A 1 99 ? -1.665 10.155 5.409 1.00 97.69 99 GLU A O 1
ATOM 778 N N . ALA A 1 100 ? -0.183 8.858 4.323 1.00 96.44 100 ALA A N 1
ATOM 779 C CA . ALA A 1 100 ? -0.844 7.591 4.620 1.00 96.44 100 ALA A CA 1
ATOM 780 C C . ALA A 1 100 ? -0.790 7.271 6.121 1.00 96.44 100 ALA A C 1
ATOM 782 O O . ALA A 1 100 ? -1.824 6.967 6.715 1.00 96.44 100 ALA A O 1
ATOM 783 N N . LEU A 1 101 ? 0.373 7.433 6.761 1.00 97.62 101 LEU A N 1
ATOM 784 C CA . LEU A 1 101 ? 0.517 7.302 8.215 1.00 97.62 101 LEU A CA 1
ATOM 785 C C . LEU A 1 101 ? -0.407 8.268 8.962 1.00 97.62 101 LEU A C 1
ATOM 787 O O . LEU A 1 101 ? -1.138 7.845 9.853 1.00 97.62 101 LEU A O 1
ATOM 791 N N . ALA A 1 102 ? -0.450 9.536 8.552 1.00 96.44 102 ALA A N 1
ATOM 792 C CA . ALA A 1 102 ? -1.317 10.534 9.171 1.00 96.44 102 ALA A CA 1
ATOM 793 C C . ALA A 1 102 ? -2.814 10.199 9.026 1.00 96.44 102 ALA A C 1
ATOM 795 O O . ALA A 1 102 ? -3.603 10.523 9.916 1.00 96.44 102 ALA A O 1
ATOM 796 N N . ARG A 1 103 ? -3.226 9.554 7.921 1.00 94.56 103 ARG A N 1
ATOM 797 C CA . ARG A 1 103 ? -4.594 9.028 7.765 1.00 94.56 103 ARG A CA 1
ATOM 798 C C . ARG A 1 103 ? -4.869 7.907 8.764 1.00 94.56 103 ARG A C 1
ATOM 800 O O . ARG A 1 103 ? -5.827 8.021 9.516 1.00 94.56 103 ARG A O 1
ATOM 807 N N . ILE A 1 104 ? -3.994 6.904 8.835 1.00 94.88 104 ILE A N 1
ATOM 808 C CA . ILE A 1 104 ? -4.134 5.777 9.771 1.00 94.88 104 ILE A CA 1
ATOM 809 C C . ILE A 1 104 ? -4.206 6.276 11.219 1.00 94.88 104 ILE A C 1
ATOM 811 O O . ILE A 1 104 ? -5.056 5.844 11.991 1.00 94.88 104 ILE A O 1
ATOM 815 N N . GLU A 1 105 ? -3.333 7.209 11.602 1.00 94.06 105 GLU A N 1
ATOM 816 C CA . GLU A 1 105 ? -3.316 7.774 12.954 1.00 94.06 105 GLU A CA 1
ATOM 817 C C . GLU A 1 105 ? -4.595 8.545 13.280 1.00 94.06 105 GLU A C 1
ATOM 819 O O . GLU A 1 105 ? -5.115 8.430 14.392 1.00 94.06 105 GLU A O 1
ATOM 824 N N . ARG A 1 106 ? -5.132 9.294 12.310 1.00 92.38 106 ARG A N 1
ATOM 825 C CA . ARG A 1 106 ? -6.423 9.966 12.465 1.00 92.38 106 ARG A CA 1
ATOM 826 C C . ARG A 1 106 ? -7.547 8.955 12.650 1.00 92.38 106 ARG A C 1
ATOM 828 O O . ARG A 1 106 ? -8.319 9.125 13.585 1.00 92.38 106 ARG A O 1
ATOM 835 N N . ASP A 1 107 ? -7.602 7.924 11.814 1.00 90.12 107 ASP A N 1
ATOM 836 C CA . ASP A 1 107 ? -8.671 6.923 11.821 1.00 90.12 107 ASP A CA 1
ATOM 837 C C . ASP A 1 107 ? -8.672 6.126 13.140 1.00 90.12 107 ASP A C 1
ATOM 839 O O . ASP A 1 107 ? -9.721 5.923 13.758 1.00 90.12 107 ASP A O 1
ATOM 843 N N . LEU A 1 108 ? -7.486 5.780 13.657 1.00 87.38 108 LEU A N 1
ATOM 844 C CA . LEU A 1 108 ? -7.323 5.180 14.987 1.00 87.38 108 LEU A CA 1
ATOM 845 C C . LEU A 1 108 ? -7.726 6.142 16.117 1.00 87.38 108 LEU A C 1
ATOM 847 O O . LEU A 1 108 ? -8.384 5.733 17.075 1.00 87.38 108 LEU A O 1
ATOM 851 N N . GLY A 1 109 ? -7.354 7.421 16.007 1.00 80.69 109 GLY A N 1
ATOM 852 C CA . GLY A 1 109 ? -7.719 8.456 16.974 1.00 80.69 109 GLY A CA 1
ATOM 853 C C . GLY A 1 109 ? -9.223 8.735 17.023 1.00 80.69 109 GLY A C 1
ATOM 854 O O . GLY A 1 109 ? -9.773 8.933 18.104 1.00 80.69 109 GLY A O 1
ATOM 855 N N . THR A 1 110 ? -9.911 8.703 15.878 1.00 68.31 110 THR A N 1
ATOM 856 C CA . THR A 1 110 ? -11.374 8.825 15.804 1.00 68.31 110 THR A CA 1
ATOM 857 C C . THR A 1 110 ? -12.082 7.574 16.306 1.00 68.31 110 THR A C 1
ATOM 859 O O . THR A 1 110 ? -13.087 7.693 17.000 1.00 68.31 110 THR A O 1
ATOM 862 N N . SER A 1 111 ? -11.528 6.384 16.052 1.00 58.47 111 SER A N 1
ATOM 863 C CA . SER A 1 111 ? -12.109 5.117 16.513 1.00 58.47 111 SER A CA 1
ATOM 864 C C . SER A 1 111 ? -12.118 4.990 18.047 1.00 58.47 111 SER A C 1
ATOM 866 O O . SER A 1 111 ? -13.013 4.367 18.607 1.00 58.47 111 SER A O 1
ATOM 868 N N . PHE A 1 112 ? -11.191 5.653 18.755 1.00 53.28 112 PHE A N 1
ATOM 869 C CA . PHE A 1 112 ? -11.218 5.749 20.224 1.00 53.28 112 PHE A CA 1
ATOM 870 C C . PHE A 1 112 ? -12.339 6.660 2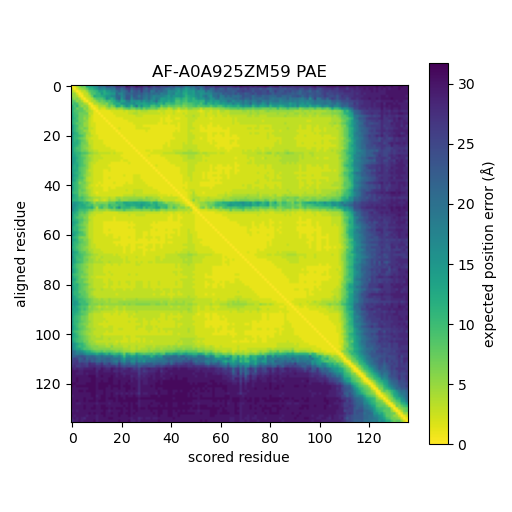0.766 1.00 53.28 112 PHE A C 1
ATOM 872 O O . PHE A 1 112 ? -12.780 6.481 21.900 1.00 53.28 112 PHE A O 1
ATOM 879 N N . ILE A 1 113 ? -12.792 7.646 19.983 1.00 56.84 113 ILE A N 1
ATOM 880 C CA . ILE A 1 113 ? -13.818 8.621 20.396 1.00 56.84 113 ILE A CA 1
ATOM 881 C C . ILE A 1 113 ? -15.239 8.084 20.142 1.00 56.84 113 ILE A C 1
ATOM 883 O O . ILE A 1 113 ? -16.186 8.530 20.788 1.00 56.84 113 ILE A O 1
ATOM 887 N N . GLU A 1 114 ? -15.397 7.073 19.284 1.00 47.78 114 GLU A N 1
ATOM 888 C CA . GLU A 1 114 ? -16.645 6.317 19.121 1.00 47.78 114 GLU A CA 1
ATOM 889 C C . GLU A 1 114 ? -16.826 5.282 20.251 1.00 47.78 114 GLU A C 1
ATOM 891 O O . GLU A 1 114 ? -16.907 4.073 20.046 1.00 47.78 114 GLU A O 1
ATOM 896 N N . THR A 1 115 ? -16.900 5.759 21.494 1.00 43.53 115 THR A N 1
ATOM 897 C CA . THR A 1 115 ? -17.467 5.001 22.616 1.00 43.53 115 THR A CA 1
ATOM 898 C C . THR A 1 115 ? -18.944 4.707 22.309 1.00 43.53 115 THR A C 1
ATOM 900 O O . THR A 1 115 ? -19.646 5.605 21.839 1.00 43.53 115 THR A O 1
ATOM 903 N N . PRO A 1 116 ? -19.464 3.493 22.576 1.00 47.34 116 PRO A N 1
ATOM 904 C CA . PRO A 1 116 ? -20.813 3.115 22.174 1.00 47.34 116 PRO A CA 1
ATOM 905 C C . PRO A 1 116 ? -21.848 4.022 22.841 1.00 47.34 116 PRO A C 1
ATOM 907 O O . PRO A 1 116 ? -22.113 3.928 24.039 1.00 47.34 116 PRO A O 1
ATOM 910 N N . SER A 1 117 ? -22.482 4.881 22.050 1.00 53.84 117 SER A N 1
ATOM 911 C CA . SER A 1 117 ? -23.720 5.556 22.414 1.00 53.84 117 SER A CA 1
ATOM 912 C C . SER A 1 117 ? -24.897 4.594 22.241 1.00 53.84 117 SER A C 1
ATOM 914 O O . SER A 1 117 ? -25.774 4.778 21.407 1.00 53.84 117 SER A O 1
ATOM 916 N N . THR A 1 118 ? -24.942 3.561 23.079 1.00 46.41 118 THR A N 1
ATOM 917 C CA . THR A 1 118 ? -26.194 2.873 23.413 1.00 46.41 118 THR A CA 1
ATOM 918 C C . THR A 1 118 ? -26.307 2.824 24.924 1.00 46.41 118 THR A C 1
ATOM 920 O O . THR A 1 118 ? -25.964 1.839 25.578 1.00 46.41 118 THR A O 1
ATOM 923 N N . LEU A 1 119 ? -26.772 3.945 25.472 1.00 45.34 119 LEU A N 1
ATOM 924 C CA . LEU A 1 119 ? -27.531 3.947 26.715 1.00 45.34 119 LEU A CA 1
ATOM 925 C C . LEU A 1 119 ? -28.634 2.874 26.602 1.00 45.34 119 LEU A C 1
ATOM 927 O O . LEU A 1 119 ? -29.301 2.813 25.566 1.00 45.34 119 LEU A O 1
ATOM 931 N N . PRO A 1 120 ? -28.830 2.014 27.613 1.00 43.38 120 PRO A N 1
ATOM 932 C CA . PRO A 1 120 ? -29.953 1.091 27.629 1.00 43.38 120 PRO A CA 1
ATOM 933 C C . PRO A 1 120 ? -31.237 1.872 27.939 1.00 43.38 120 PRO A C 1
ATOM 935 O O . PRO A 1 120 ? -31.588 2.058 29.101 1.00 43.38 120 PRO A O 1
ATOM 938 N N . ASP A 1 121 ? -31.951 2.320 26.910 1.00 47.47 121 ASP A N 1
ATOM 939 C CA . ASP A 1 121 ? -33.333 2.781 27.063 1.00 47.47 121 ASP A CA 1
ATOM 940 C C . ASP A 1 121 ? -34.277 1.579 26.990 1.00 47.47 121 ASP A C 1
ATOM 942 O O . ASP A 1 121 ? -34.656 1.128 25.913 1.00 47.47 121 ASP A O 1
ATOM 946 N N . SER A 1 122 ? -34.616 1.037 28.161 1.00 49.56 122 SER A N 1
ATOM 947 C CA . SER A 1 122 ? -36.008 0.893 28.620 1.00 49.56 122 SER A CA 1
ATOM 948 C C . SER A 1 122 ? -36.061 -0.013 29.857 1.00 49.56 122 SER A C 1
ATOM 950 O O . SER A 1 122 ? -36.517 -1.157 29.791 1.00 49.56 122 SER A O 1
ATOM 952 N N . THR A 1 123 ? -35.607 0.478 31.012 1.00 49.41 123 THR A N 1
ATOM 953 C CA . THR A 1 123 ? -36.104 -0.079 32.279 1.00 49.41 123 THR A CA 1
ATOM 954 C C . THR A 1 123 ? -37.313 0.752 32.681 1.00 49.41 123 THR A C 1
ATOM 956 O O . THR A 1 123 ? -37.191 1.910 33.068 1.00 49.41 123 THR A O 1
ATOM 959 N N . ASP A 1 124 ? -38.475 0.150 32.468 1.00 48.94 124 ASP A N 1
ATOM 960 C CA . ASP A 1 124 ? -39.814 0.604 32.821 1.00 48.94 124 ASP A CA 1
ATOM 961 C C . ASP A 1 124 ? -39.873 1.266 34.223 1.00 48.94 124 ASP A C 1
ATOM 963 O O . ASP A 1 124 ? -39.529 0.612 35.215 1.00 48.94 124 ASP A O 1
ATOM 967 N N . PRO A 1 125 ? -40.286 2.546 34.341 1.00 52.47 125 PRO A N 1
ATOM 968 C CA . PRO A 1 125 ? -40.370 3.253 35.620 1.00 52.47 125 PRO A CA 1
ATOM 969 C C . PRO A 1 125 ? -41.484 2.739 36.553 1.00 52.47 125 PRO A C 1
ATOM 971 O O . PRO A 1 125 ? -41.610 3.248 37.665 1.00 52.47 125 PRO A O 1
ATOM 974 N N . GLU A 1 126 ? -42.275 1.732 36.161 1.00 51.22 126 GLU A N 1
ATOM 975 C CA . GLU A 1 126 ? -43.344 1.168 37.002 1.00 51.22 126 GLU A CA 1
ATOM 976 C C . GLU A 1 126 ? -42.934 -0.047 37.862 1.00 51.22 126 GLU A C 1
ATOM 978 O O . GLU A 1 126 ? -43.746 -0.546 38.642 1.00 51.22 126 GLU A O 1
ATOM 983 N N . GLN A 1 127 ? -41.678 -0.513 37.808 1.00 46.88 127 GLN A N 1
ATOM 984 C CA . GLN A 1 127 ? -41.219 -1.645 38.641 1.00 46.88 127 GLN A CA 1
ATOM 985 C C . GLN A 1 127 ? -40.624 -1.256 40.007 1.00 46.88 127 GLN A C 1
ATOM 987 O O . GLN A 1 127 ? -40.111 -2.119 40.722 1.00 46.88 127 GLN A O 1
ATOM 992 N N . ASP A 1 128 ? -40.738 0.006 40.428 1.00 49.38 128 ASP A N 1
ATOM 993 C CA . ASP A 1 128 ? -40.286 0.462 41.752 1.00 49.38 128 ASP A CA 1
ATOM 994 C C . ASP A 1 128 ? -41.365 0.264 42.839 1.00 49.38 128 ASP A C 1
ATOM 996 O O . ASP A 1 128 ? -41.731 1.168 43.593 1.00 49.38 128 ASP A O 1
ATOM 1000 N N . THR A 1 129 ? -41.933 -0.944 42.926 1.00 52.22 129 THR A N 1
ATOM 1001 C CA . THR A 1 129 ? -42.825 -1.309 44.036 1.00 52.22 129 THR A CA 1
ATOM 1002 C C . THR A 1 129 ? -42.035 -1.962 45.169 1.00 52.22 129 THR A C 1
ATOM 1004 O O . THR A 1 129 ? -41.793 -3.168 45.183 1.00 52.22 129 THR A O 1
ATOM 1007 N N . VAL A 1 130 ? -41.644 -1.116 46.124 1.00 54.50 130 VAL A N 1
ATOM 1008 C CA . VAL A 1 130 ? -41.531 -1.323 47.581 1.00 54.50 130 V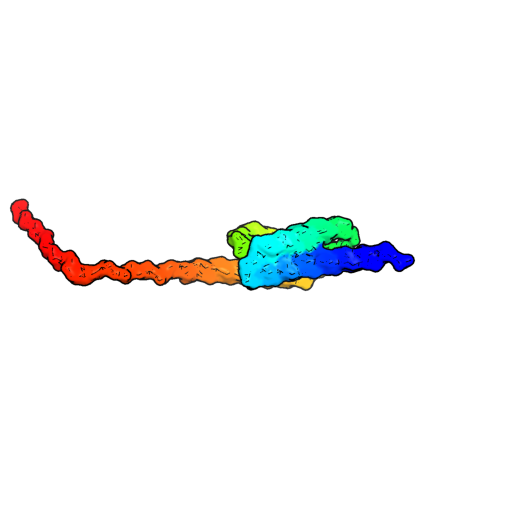AL A CA 1
ATOM 1009 C C . VAL A 1 130 ? -41.364 -2.771 48.069 1.00 54.50 130 VAL A C 1
ATOM 1011 O O . VAL A 1 130 ? -42.315 -3.550 48.141 1.00 54.50 130 VAL A O 1
ATOM 1014 N N . ARG A 1 131 ? -40.185 -3.076 48.629 1.00 48.38 131 ARG A N 1
ATOM 1015 C CA . ARG A 1 131 ? -40.050 -4.162 49.613 1.00 48.38 131 ARG A CA 1
ATOM 1016 C C . ARG A 1 131 ? -39.133 -3.771 50.770 1.00 48.38 131 ARG A C 1
ATOM 1018 O O . ARG A 1 131 ? -37.990 -4.209 50.866 1.00 48.38 131 ARG A O 1
ATOM 1025 N N . THR A 1 132 ? -39.652 -2.963 51.691 1.00 55.25 132 THR A N 1
ATOM 1026 C CA . THR A 1 132 ? -39.042 -2.785 53.012 1.00 55.25 132 THR A CA 1
ATOM 1027 C C . THR A 1 132 ? -39.224 -4.078 53.820 1.00 55.25 132 THR A C 1
ATOM 1029 O O . THR A 1 132 ? -40.337 -4.501 54.127 1.00 55.25 132 THR A O 1
ATOM 1032 N N . LYS A 1 133 ? -38.122 -4.769 54.135 1.00 54.81 133 LYS A N 1
ATOM 1033 C CA . LYS A 1 133 ? -38.128 -5.863 55.121 1.00 54.81 133 LYS A CA 1
ATOM 1034 C C . LYS A 1 133 ? -38.230 -5.260 56.530 1.00 54.81 133 LYS A C 1
ATOM 1036 O O . LYS A 1 133 ? -37.503 -4.306 56.806 1.00 54.81 133 LYS A O 1
ATOM 1041 N N . PRO A 1 134 ? -39.054 -5.809 57.440 1.00 49.00 134 PRO A N 1
ATOM 1042 C CA . PRO A 1 134 ? -39.026 -5.397 58.835 1.00 49.00 134 PRO A CA 1
ATOM 1043 C C . PRO A 1 134 ? -37.773 -5.970 59.513 1.00 49.00 134 PRO A C 1
ATOM 1045 O O . PRO A 1 134 ? -37.522 -7.175 59.453 1.00 49.00 134 PRO A O 1
ATOM 1048 N N . LEU A 1 135 ? -36.987 -5.100 60.146 1.00 50.38 135 LEU A N 1
ATOM 1049 C CA . LEU A 1 135 ? -35.922 -5.486 61.072 1.00 50.38 135 LEU A CA 1
ATOM 1050 C C . LEU A 1 135 ? -36.564 -5.869 62.416 1.00 50.38 135 LEU A C 1
ATOM 1052 O O . LEU A 1 135 ? -37.378 -5.110 62.945 1.00 50.38 135 LEU A O 1
ATOM 1056 N N . ARG A 1 136 ? -36.220 -7.051 62.934 1.00 47.34 136 ARG A N 1
ATOM 1057 C CA . ARG A 1 136 ? -36.372 -7.425 64.348 1.00 47.34 136 ARG A CA 1
ATOM 1058 C C . ARG A 1 136 ? -35.015 -7.333 65.020 1.00 47.34 136 ARG A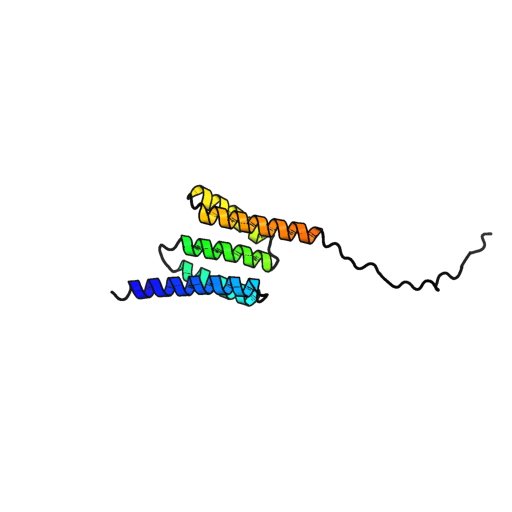 C 1
ATOM 1060 O O . ARG A 1 136 ? -34.027 -7.669 64.329 1.00 47.34 136 ARG A O 1
#

Sequence (136 aa):
MRLAAMYGFDYHVHLNRGFLGYVLARKGELEEGAILLAEAKAGMTSIQGEHVALQQLRLLDAEVAHMLGDSARARRELEEMLADFHATNELSLAHWAQEALARIERDLGTSFIETPSTLPDSTDPEQDTVRTKPLR

Radius of gyration: 25.11 Å; Cα contacts (8 Å, |Δi|>4): 116; chains: 1; bounding box: 61×23×96 Å